Protein AF-A0A7S0BVD3-F1 (afdb_monomer)

Solvent-accessible surface area (backbone atoms only — not comparable to full-atom values): 6983 Å² total; per-residue (Å²): 113,95,84,64,54,60,48,72,42,80,93,72,45,30,34,39,32,55,41,84,50,94,48,93,83,44,67,35,53,70,51,78,43,53,58,87,46,53,66,63,50,45,63,71,63,68,40,70,71,63,45,54,48,51,53,52,52,49,54,50,45,65,75,73,47,80,80,91,50,69,69,39,37,77,68,70,77,42,80,92,84,87,74,70,37,78,86,45,50,33,45,52,65,64,48,51,55,54,47,59,73,71,53,77,75,92,72,84,79,83,129

Organism: NCBI:txid420281

Radius of gyration: 16.54 Å; Cα contacts (8 Å, |Δi|>4): 103; chains: 1; bounding box: 50×22×45 Å

Structure (mmCIF, N/CA/C/O backbone):
data_AF-A0A7S0BVD3-F1
#
_entry.id   AF-A0A7S0BVD3-F1
#
loop_
_atom_site.group_PDB
_atom_site.id
_atom_site.type_symbol
_atom_site.label_atom_id
_atom_site.label_alt_id
_atom_site.label_comp_id
_atom_site.label_asym_id
_atom_site.label_entity_id
_atom_site.label_seq_id
_atom_site.pdbx_PDB_ins_code
_atom_site.Cartn_x
_atom_site.Cartn_y
_atom_site.Cartn_z
_atom_site.occupancy
_atom_site.B_iso_or_equiv
_atom_site.auth_seq_id
_atom_site.auth_comp_id
_atom_site.auth_asym_id
_atom_site.auth_atom_id
_atom_site.pdbx_PDB_model_num
ATOM 1 N N . GLY A 1 1 ? 1.334 10.193 10.665 1.00 81.88 1 GLY A N 1
ATOM 2 C CA . GLY A 1 1 ? 0.630 11.146 11.546 1.00 81.88 1 GLY A CA 1
ATOM 3 C C . GLY A 1 1 ? -0.299 10.393 12.472 1.00 81.88 1 GLY A C 1
ATOM 4 O O . GLY A 1 1 ? -0.398 9.179 12.343 1.00 81.88 1 GLY A O 1
ATOM 5 N N . ASP A 1 2 ? -0.981 11.088 13.375 1.00 88.31 2 ASP A N 1
ATOM 6 C CA . ASP A 1 2 ? -1.760 10.447 14.450 1.00 88.31 2 ASP A CA 1
ATOM 7 C C . ASP A 1 2 ? -2.977 9.655 13.953 1.00 88.31 2 ASP A C 1
ATOM 9 O O . ASP A 1 2 ? -3.398 8.699 14.596 1.00 88.31 2 ASP A O 1
ATOM 13 N N . ARG A 1 3 ? -3.493 9.997 12.765 1.00 93.19 3 ARG A N 1
ATOM 14 C CA . ARG A 1 3 ? -4.583 9.282 12.080 1.00 93.19 3 ARG A CA 1
ATOM 15 C C . ARG A 1 3 ? -4.106 8.153 11.151 1.00 93.19 3 ARG A C 1
ATOM 17 O O . ARG A 1 3 ? -4.906 7.604 10.407 1.00 93.19 3 ARG A O 1
ATOM 24 N N . PHE A 1 4 ? -2.815 7.807 11.143 1.00 93.62 4 PHE A N 1
ATOM 25 C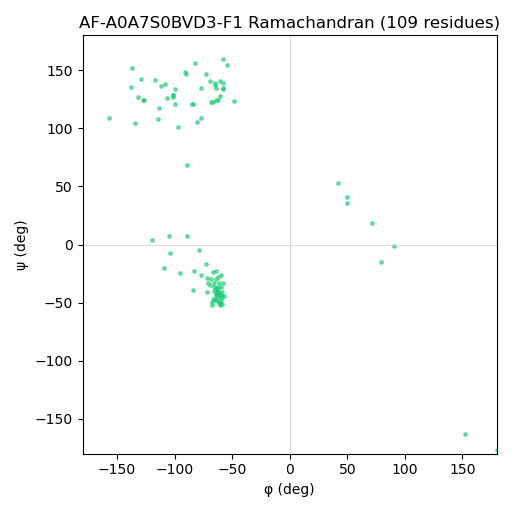 CA . PHE A 1 4 ? -2.303 6.738 10.277 1.00 93.62 4 PHE A CA 1
ATOM 26 C C . PHE A 1 4 ? -2.826 5.366 10.721 1.00 93.62 4 PHE A C 1
ATOM 28 O O . PHE A 1 4 ? -2.590 4.957 11.858 1.00 93.62 4 PHE A O 1
ATOM 35 N N . LYS A 1 5 ? -3.506 4.656 9.813 1.00 95.31 5 LYS A N 1
ATOM 36 C CA . LYS A 1 5 ? -4.103 3.337 10.081 1.00 95.31 5 LYS A CA 1
ATOM 37 C C . LYS A 1 5 ? -3.400 2.179 9.379 1.00 95.31 5 LYS A C 1
ATOM 39 O O . LYS A 1 5 ? -3.543 1.051 9.830 1.00 95.31 5 LYS A O 1
ATOM 44 N N . GLY A 1 6 ? -2.628 2.422 8.323 1.00 96.25 6 GLY A N 1
ATOM 45 C CA . GLY A 1 6 ? -2.010 1.355 7.540 1.00 96.25 6 GLY A CA 1
ATOM 46 C C . GLY A 1 6 ? -1.765 1.751 6.090 1.00 96.25 6 GLY A C 1
ATOM 47 O O . GLY A 1 6 ? -1.774 2.937 5.759 1.00 96.25 6 GLY A O 1
ATOM 48 N N . VAL A 1 7 ? -1.540 0.752 5.239 1.00 97.31 7 VAL A N 1
ATOM 49 C CA . VAL A 1 7 ? -1.355 0.906 3.786 1.00 97.31 7 VAL A CA 1
ATOM 50 C C . VAL A 1 7 ? -2.131 -0.170 3.033 1.00 97.31 7 VAL A C 1
ATOM 52 O O . VAL A 1 7 ? -2.320 -1.263 3.558 1.00 97.31 7 VAL A O 1
ATOM 55 N N . LEU A 1 8 ? -2.549 0.125 1.804 1.00 97.44 8 LEU A N 1
ATOM 56 C CA . LEU A 1 8 ? -3.142 -0.842 0.880 1.00 97.44 8 LEU A CA 1
ATOM 57 C C . LEU A 1 8 ? -2.079 -1.306 -0.127 1.00 97.44 8 LEU A C 1
ATOM 59 O O . LEU A 1 8 ? -1.525 -0.481 -0.855 1.00 97.44 8 LEU A O 1
ATOM 63 N N . ASP A 1 9 ? -1.798 -2.610 -0.174 1.00 96.50 9 ASP A N 1
ATOM 64 C CA . ASP A 1 9 ? -1.066 -3.228 -1.284 1.00 96.50 9 ASP A CA 1
ATOM 65 C C . ASP A 1 9 ? -2.040 -3.456 -2.445 1.00 96.50 9 ASP A C 1
ATOM 67 O O . ASP A 1 9 ? -2.861 -4.369 -2.407 1.00 96.50 9 ASP A O 1
ATOM 71 N N . ARG A 1 10 ? -1.937 -2.620 -3.482 1.00 94.75 10 ARG A N 1
ATOM 72 C CA . ARG A 1 10 ? -2.779 -2.686 -4.687 1.00 94.75 10 ARG A CA 1
ATOM 73 C C . ARG A 1 10 ? -2.452 -3.866 -5.603 1.00 94.75 10 ARG A C 1
ATOM 75 O O . ARG A 1 10 ? -3.252 -4.188 -6.467 1.00 94.75 10 ARG A O 1
ATOM 82 N N . LEU A 1 11 ? -1.284 -4.499 -5.460 1.00 92.81 11 LEU A N 1
ATOM 83 C CA . LEU A 1 11 ? -0.952 -5.676 -6.271 1.00 92.81 11 LEU A CA 1
ATOM 84 C C . LEU A 1 11 ? -1.668 -6.930 -5.764 1.00 92.81 11 LEU A C 1
ATOM 86 O O . LEU A 1 11 ? -1.866 -7.871 -6.525 1.00 92.81 11 LEU A O 1
ATOM 90 N N . THR A 1 12 ? -2.002 -6.961 -4.473 1.00 95.12 12 THR A N 1
ATOM 91 C CA . THR A 1 12 ? -2.630 -8.110 -3.806 1.00 95.12 12 THR A CA 1
ATOM 92 C C . THR A 1 12 ? -4.000 -7.781 -3.220 1.00 95.12 12 THR A C 1
ATOM 94 O O . THR A 1 12 ? -4.577 -8.627 -2.541 1.00 95.12 12 THR A O 1
ATOM 97 N N . ASP A 1 13 ? -4.496 -6.559 -3.439 1.00 96.56 13 ASP A N 1
ATOM 98 C CA . ASP A 1 13 ? -5.704 -6.010 -2.820 1.00 96.56 13 ASP A CA 1
ATOM 99 C C . ASP A 1 13 ? -5.795 -6.350 -1.324 1.00 96.56 13 ASP A C 1
ATOM 101 O O . ASP A 1 13 ? -6.769 -6.924 -0.840 1.00 96.56 13 ASP A O 1
ATOM 105 N N . THR A 1 14 ? -4.737 -6.030 -0.575 1.00 98.19 14 THR A N 1
ATOM 106 C CA . THR A 1 14 ? -4.637 -6.336 0.859 1.00 98.19 14 THR A CA 1
ATOM 107 C C . THR A 1 14 ? -4.317 -5.084 1.664 1.00 98.19 14 THR A C 1
ATOM 109 O O . THR A 1 14 ? -3.314 -4.405 1.437 1.00 98.19 14 THR A O 1
ATOM 112 N N . VAL A 1 15 ? -5.153 -4.780 2.656 1.00 98.12 15 VAL A N 1
ATOM 113 C CA . VAL A 1 15 ? -4.899 -3.713 3.624 1.00 98.12 15 VAL A CA 1
ATOM 114 C C . VAL A 1 15 ? -4.009 -4.251 4.738 1.00 98.12 15 VAL A C 1
ATOM 116 O O . VAL A 1 15 ? -4.363 -5.186 5.452 1.00 98.12 15 VAL A O 1
ATOM 119 N N . HIS A 1 16 ? -2.850 -3.626 4.910 1.00 97.62 16 HIS A N 1
ATOM 120 C CA . HIS A 1 16 ? -1.924 -3.861 6.008 1.00 97.62 16 HIS A CA 1
ATOM 121 C C . HIS A 1 16 ? -2.159 -2.805 7.088 1.00 97.62 16 HIS A C 1
ATOM 123 O O . HIS A 1 16 ? -1.688 -1.671 6.974 1.00 97.62 16 HIS A O 1
ATOM 129 N N . PHE A 1 17 ? -2.872 -3.165 8.150 1.00 96.88 17 PHE A N 1
ATOM 130 C CA . PHE A 1 17 ? -3.137 -2.265 9.266 1.00 96.88 17 PHE A CA 1
ATOM 131 C C . PHE A 1 17 ? -1.926 -2.121 10.178 1.00 96.88 17 PHE A C 1
ATOM 133 O O . PHE A 1 17 ? -1.298 -3.100 10.572 1.00 96.88 17 PHE A O 1
ATOM 140 N N . TYR A 1 18 ? -1.626 -0.882 10.543 1.00 94.62 18 TYR A N 1
ATOM 141 C CA . TYR A 1 18 ? -0.609 -0.534 11.520 1.00 94.62 18 TYR A CA 1
ATOM 142 C C . TYR A 1 18 ? -1.186 -0.610 12.932 1.00 94.62 18 TYR A C 1
ATOM 144 O O . TYR A 1 18 ? -2.102 0.137 13.277 1.00 94.62 18 TYR A O 1
ATOM 152 N N . GLN A 1 19 ? -0.591 -1.454 13.773 1.00 88.75 19 GLN A N 1
ATOM 153 C CA . GLN A 1 19 ? -0.838 -1.449 15.209 1.00 88.75 19 GLN A CA 1
ATOM 154 C C . GLN A 1 19 ? 0.305 -0.739 15.929 1.00 88.75 19 GLN A C 1
ATOM 156 O O . GLN A 1 19 ? 1.486 -1.059 15.747 1.00 88.75 19 GLN A O 1
ATOM 161 N N . LYS A 1 20 ? -0.043 0.249 16.761 1.00 83.25 20 LYS A N 1
ATOM 162 C CA . LYS A 1 20 ? 0.949 1.029 17.503 1.00 83.25 20 LYS A CA 1
ATOM 163 C C . LYS A 1 20 ? 1.715 0.097 18.453 1.00 83.25 20 LYS A C 1
ATOM 165 O O . LYS A 1 20 ? 1.086 -0.555 19.284 1.00 83.25 20 LYS A O 1
ATOM 170 N N . PRO A 1 21 ? 3.054 0.037 18.370 1.00 77.38 21 PRO A N 1
ATOM 171 C CA . PRO A 1 21 ? 3.826 -0.871 19.202 1.00 77.38 21 PRO A CA 1
ATOM 172 C C . PRO A 1 21 ? 3.708 -0.493 20.685 1.00 77.38 21 PRO A C 1
ATOM 174 O O . PRO A 1 21 ? 3.805 0.680 21.049 1.00 77.38 21 PRO A O 1
ATOM 177 N N . ILE A 1 22 ? 3.543 -1.506 21.542 1.00 76.31 22 ILE A N 1
ATOM 178 C CA . ILE A 1 22 ? 3.429 -1.349 23.005 1.00 76.31 22 ILE A CA 1
ATOM 179 C C . ILE A 1 22 ? 4.745 -0.826 23.605 1.00 76.31 22 ILE A C 1
ATOM 181 O O . ILE A 1 22 ? 4.738 -0.061 24.569 1.00 76.31 22 ILE A O 1
ATOM 185 N N . LYS A 1 23 ? 5.893 -1.211 23.028 1.00 76.38 23 LYS A N 1
ATOM 186 C CA . LYS A 1 23 ? 7.227 -0.758 23.445 1.00 76.38 23 LYS A CA 1
ATOM 187 C C . LYS A 1 23 ? 7.855 0.129 22.374 1.00 76.38 23 LYS A C 1
ATOM 189 O O . LYS A 1 23 ? 7.839 -0.180 21.186 1.00 76.38 23 LYS A O 1
ATOM 194 N N . ARG A 1 24 ? 8.471 1.233 22.796 1.00 70.31 24 ARG A N 1
ATOM 195 C CA . ARG A 1 24 ? 9.200 2.122 21.885 1.00 70.31 24 ARG A CA 1
ATOM 196 C C . ARG A 1 24 ? 10.390 1.367 21.276 1.00 70.31 24 ARG A C 1
ATOM 198 O O . ARG A 1 24 ? 11.213 0.839 22.014 1.00 70.31 24 ARG A O 1
ATOM 205 N N . GLY A 1 25 ? 10.464 1.322 19.945 1.00 67.81 25 GLY A N 1
ATOM 206 C CA . GLY A 1 25 ? 11.524 0.631 19.200 1.00 67.81 25 GLY A CA 1
ATOM 207 C C . GLY A 1 25 ? 11.239 -0.835 18.850 1.00 67.81 25 GLY A C 1
ATOM 208 O O . GLY A 1 25 ? 12.071 -1.455 18.194 1.00 67.81 25 GLY A O 1
ATOM 209 N N . SER A 1 26 ? 10.090 -1.403 19.240 1.00 73.88 26 SER A N 1
ATOM 210 C CA . SER A 1 26 ? 9.684 -2.730 18.758 1.00 73.88 26 SER A CA 1
ATOM 211 C C . SER A 1 26 ? 9.012 -2.655 17.383 1.00 73.88 26 SER A C 1
ATOM 213 O O . SER A 1 26 ? 8.453 -1.623 17.009 1.00 73.88 26 SER A O 1
ATOM 215 N N . LYS A 1 27 ? 9.043 -3.769 16.639 1.00 77.44 27 LYS A N 1
ATOM 216 C CA . LYS A 1 27 ? 8.325 -3.920 15.365 1.00 77.44 27 LYS A CA 1
ATOM 217 C C . LYS A 1 27 ? 6.824 -3.696 15.588 1.00 77.44 27 LYS A C 1
ATOM 219 O O . LYS A 1 27 ? 6.274 -4.205 16.564 1.00 77.44 27 LYS A O 1
ATOM 224 N N . ALA A 1 28 ? 6.190 -2.927 14.707 1.00 81.81 28 ALA A N 1
ATOM 225 C CA . ALA A 1 28 ? 4.739 -2.795 14.695 1.00 81.81 28 ALA A CA 1
ATOM 226 C C . ALA A 1 28 ? 4.086 -4.137 14.337 1.00 81.81 28 ALA A C 1
ATOM 228 O O . ALA A 1 28 ? 4.554 -4.837 13.434 1.00 81.81 28 ALA A O 1
ATOM 229 N N . GLU A 1 29 ? 3.002 -4.482 15.025 1.00 85.19 29 GLU A N 1
ATOM 230 C CA . GLU A 1 29 ? 2.149 -5.585 14.592 1.00 85.19 29 GLU A CA 1
ATOM 231 C C . GLU A 1 29 ? 1.349 -5.155 13.359 1.00 85.19 29 GLU A C 1
ATOM 233 O O . GLU A 1 29 ? 1.009 -3.978 13.192 1.00 85.19 29 GLU A O 1
ATOM 238 N N . VAL A 1 30 ? 1.098 -6.116 12.469 1.00 92.56 30 VAL A N 1
ATOM 239 C CA . VAL A 1 30 ? 0.390 -5.888 11.210 1.00 92.56 30 VAL A CA 1
ATOM 240 C C . VAL A 1 30 ? -0.752 -6.880 11.105 1.00 92.56 30 VAL A C 1
ATOM 242 O O . VAL A 1 30 ? -0.525 -8.085 11.174 1.00 92.56 30 VAL A O 1
ATOM 245 N N . ILE A 1 31 ? -1.963 -6.365 10.911 1.00 95.38 31 ILE A N 1
ATOM 246 C CA . ILE A 1 31 ? -3.140 -7.171 10.575 1.00 95.38 31 ILE A CA 1
ATOM 247 C C . ILE A 1 31 ? -3.363 -7.023 9.074 1.00 95.38 31 ILE A C 1
ATOM 249 O O . ILE A 1 31 ? -3.381 -5.902 8.569 1.00 95.38 31 ILE A O 1
ATOM 253 N N . GLN A 1 32 ? -3.487 -8.141 8.367 1.00 97.44 32 GLN A N 1
ATOM 254 C CA . GLN A 1 32 ? -3.767 -8.159 6.935 1.00 97.44 32 GLN A CA 1
ATOM 255 C C . GLN A 1 32 ? -5.240 -8.474 6.723 1.00 97.44 32 GLN A C 1
ATOM 257 O O . GLN A 1 32 ? -5.737 -9.455 7.274 1.00 97.44 32 GLN A O 1
ATOM 262 N N . VAL A 1 33 ? -5.920 -7.645 5.940 1.00 98.31 33 VAL A N 1
ATOM 263 C CA . VAL A 1 33 ? -7.329 -7.834 5.590 1.00 98.31 33 VAL A CA 1
ATOM 264 C C . VAL A 1 33 ? -7.483 -7.667 4.080 1.00 98.31 33 VAL A C 1
ATOM 266 O O . VAL A 1 33 ? -7.029 -6.648 3.552 1.00 98.31 33 VAL A O 1
ATOM 269 N N . PRO A 1 34 ? -8.091 -8.630 3.367 1.00 98.38 34 PRO A N 1
ATOM 270 C CA . PRO A 1 34 ? -8.404 -8.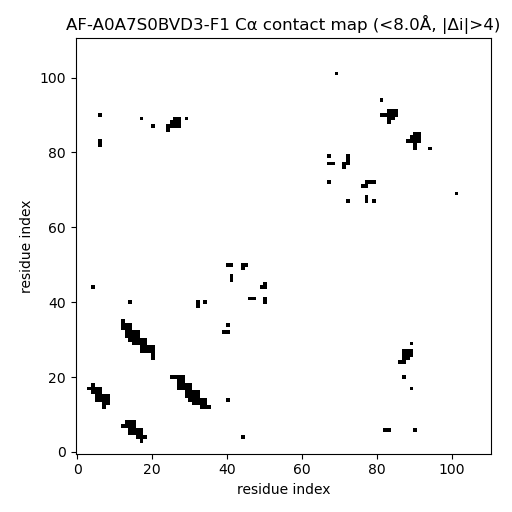465 1.952 1.00 98.38 34 PRO A CA 1
ATOM 271 C C . PRO A 1 34 ? -9.300 -7.244 1.730 1.00 98.38 34 PRO A C 1
ATOM 273 O O . PRO A 1 34 ? -10.254 -7.038 2.476 1.00 98.38 34 PRO A O 1
ATOM 276 N N . PHE A 1 35 ? -9.042 -6.464 0.682 1.00 97.88 35 PHE A N 1
ATOM 277 C CA . PHE A 1 35 ? -9.817 -5.261 0.361 1.00 97.88 35 PHE A CA 1
ATOM 278 C C . PHE A 1 35 ? -11.307 -5.562 0.124 1.00 97.88 35 PHE A C 1
ATOM 280 O O . PHE A 1 35 ? -12.167 -4.725 0.382 1.00 97.88 35 PHE A O 1
ATOM 287 N N . SER A 1 36 ? -11.618 -6.793 -0.294 1.00 97.81 36 SER A N 1
ATOM 288 C CA . SER A 1 36 ? -12.985 -7.296 -0.443 1.00 97.81 36 SER A CA 1
ATOM 289 C C . SER A 1 36 ? -13.774 -7.386 0.870 1.00 97.81 36 SER A C 1
ATOM 291 O O . SER A 1 36 ? -15.001 -7.390 0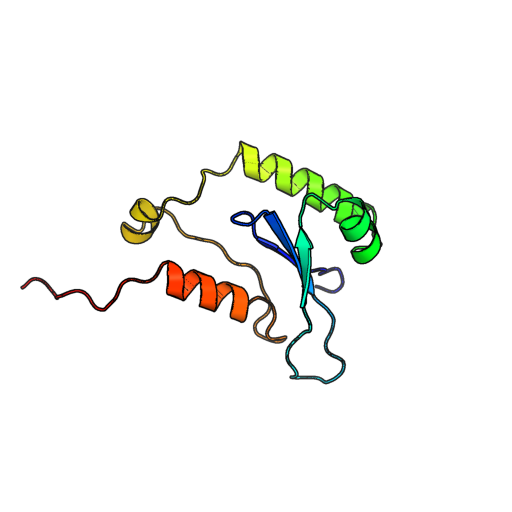.826 1.00 97.81 36 SER A O 1
ATOM 293 N N . ASP A 1 37 ? -13.113 -7.475 2.031 1.00 98.19 37 ASP A N 1
ATOM 294 C CA . ASP A 1 37 ? -13.777 -7.472 3.342 1.00 98.19 37 ASP A CA 1
ATOM 295 C C . ASP A 1 37 ? -13.937 -6.036 3.867 1.00 98.19 37 ASP A C 1
ATOM 297 O O . ASP A 1 37 ? -13.307 -5.585 4.831 1.00 98.19 37 ASP A O 1
ATOM 301 N N . THR A 1 38 ? -14.799 -5.278 3.188 1.00 97.31 38 THR A N 1
ATOM 302 C CA . THR A 1 38 ? -15.050 -3.867 3.507 1.00 97.31 38 THR A CA 1
ATOM 303 C C . THR A 1 38 ? -15.628 -3.679 4.908 1.00 97.31 38 THR A C 1
ATOM 305 O O . THR A 1 38 ? -15.418 -2.632 5.521 1.00 97.31 38 THR A O 1
ATOM 308 N N . GLN A 1 39 ? -16.353 -4.677 5.426 1.00 97.94 39 GLN A N 1
ATOM 309 C CA . GLN A 1 39 ? -16.922 -4.622 6.768 1.00 97.94 39 GLN A CA 1
ATOM 310 C C . GLN A 1 39 ? -15.811 -4.658 7.821 1.00 97.94 39 GLN A C 1
ATOM 312 O O . GLN A 1 39 ? -15.738 -3.749 8.651 1.00 97.94 39 GLN A O 1
ATOM 317 N N . GLN A 1 40 ? -14.902 -5.633 7.743 1.00 98.06 40 GLN A N 1
ATOM 318 C CA . GLN A 1 40 ? -13.783 -5.730 8.676 1.00 98.06 40 GLN A CA 1
ATOM 319 C C . GLN A 1 40 ? -12.847 -4.516 8.572 1.00 98.06 40 GLN A C 1
ATOM 321 O O . GLN A 1 40 ? -12.391 -3.990 9.589 1.00 98.06 40 GLN A O 1
ATOM 326 N N . ILE A 1 41 ? -12.591 -4.015 7.358 1.00 98.06 41 ILE A N 1
ATOM 327 C CA . ILE A 1 41 ? -11.786 -2.801 7.145 1.00 98.06 41 ILE A CA 1
ATOM 328 C C . ILE A 1 41 ? -12.419 -1.599 7.849 1.00 98.06 41 ILE A C 1
ATOM 330 O O . ILE A 1 41 ? -11.730 -0.878 8.576 1.00 98.06 41 ILE A O 1
ATOM 334 N N . LYS A 1 42 ? -13.728 -1.393 7.671 1.00 97.88 42 LYS A N 1
ATOM 335 C CA . LYS A 1 42 ? -14.466 -0.295 8.304 1.00 97.88 42 LYS A CA 1
ATOM 336 C C . LYS A 1 42 ? -14.413 -0.381 9.828 1.00 97.88 42 LYS A C 1
ATOM 338 O O . LYS A 1 42 ? -14.177 0.633 10.488 1.00 97.88 42 LYS A O 1
ATOM 343 N N . GLU A 1 43 ? -14.580 -1.582 10.376 1.00 97.56 43 GLU A N 1
ATOM 344 C CA . GLU A 1 43 ? -14.499 -1.846 11.816 1.00 97.56 43 GLU A CA 1
ATOM 345 C C . GLU A 1 43 ? -13.105 -1.539 12.385 1.00 97.56 43 GLU A C 1
ATOM 347 O O . GLU A 1 43 ? -13.000 -0.889 13.424 1.00 97.56 43 GLU A O 1
ATOM 352 N N . ILE A 1 44 ? -12.025 -1.939 11.701 1.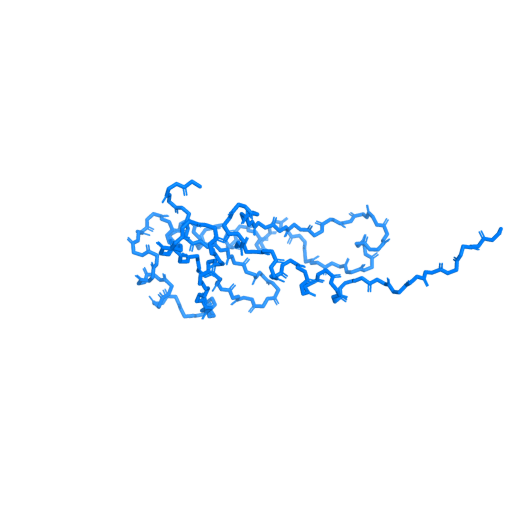00 96.44 44 ILE A N 1
ATOM 353 C CA . ILE A 1 44 ? -10.649 -1.697 12.170 1.00 96.44 44 ILE A CA 1
ATOM 354 C C . ILE A 1 44 ? -10.254 -0.219 12.047 1.00 96.44 44 ILE A C 1
ATOM 356 O O . ILE A 1 44 ? -9.603 0.327 12.946 1.00 96.44 44 ILE A O 1
ATOM 360 N N . ILE A 1 45 ? -10.626 0.448 10.948 1.00 96.56 45 ILE A N 1
ATOM 361 C CA . ILE A 1 45 ? -10.355 1.881 10.772 1.00 96.56 45 ILE A CA 1
ATOM 362 C C . ILE A 1 45 ? -11.062 2.675 11.877 1.00 96.56 45 ILE A C 1
ATOM 364 O O . ILE A 1 45 ? -10.418 3.527 12.507 1.00 96.56 45 ILE A O 1
ATOM 368 N N . ASN A 1 46 ? -12.331 2.339 12.150 1.00 96.06 46 ASN A N 1
ATOM 369 C CA . ASN A 1 46 ? -13.192 2.971 13.154 1.00 96.06 46 ASN A CA 1
ATOM 370 C C . ASN A 1 46 ? -13.205 4.510 13.047 1.00 96.06 46 ASN A C 1
ATOM 372 O O . ASN A 1 46 ? -13.102 5.234 14.036 1.00 96.06 46 ASN A O 1
ATOM 376 N N . ASP A 1 47 ? -13.242 5.000 11.812 1.00 97.12 47 ASP A N 1
ATOM 377 C CA . ASP A 1 47 ? -13.252 6.412 11.437 1.00 97.12 47 ASP A CA 1
ATOM 378 C C . ASP A 1 47 ? -13.874 6.493 10.035 1.00 97.12 47 ASP A C 1
ATOM 380 O O . ASP A 1 47 ? -13.287 6.006 9.067 1.00 97.12 47 ASP A O 1
ATOM 384 N N . ALA A 1 48 ? -15.096 7.026 9.942 1.00 96.69 48 ALA A N 1
ATOM 385 C CA . ALA A 1 48 ? -15.858 7.029 8.693 1.00 96.69 48 ALA A CA 1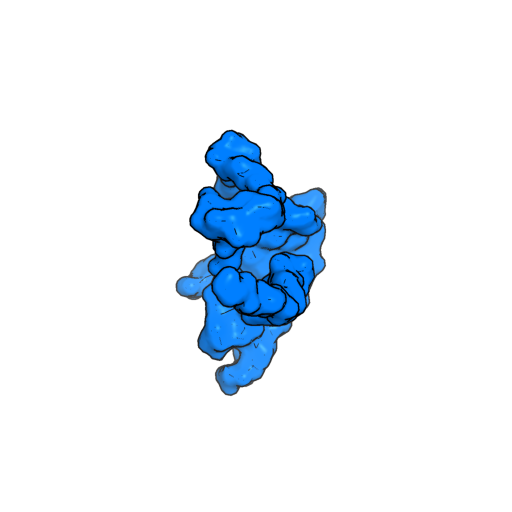
ATOM 386 C C . ALA A 1 48 ? -15.158 7.843 7.596 1.00 96.69 48 ALA A C 1
ATOM 388 O O . ALA A 1 48 ? -15.066 7.378 6.469 1.00 96.69 48 ALA A O 1
ATOM 389 N N . GLU A 1 49 ? -14.571 8.990 7.946 1.00 97.94 49 GLU A N 1
ATOM 390 C CA . GLU A 1 49 ? -13.875 9.857 6.990 1.00 97.94 49 GLU A CA 1
ATOM 391 C C . GLU A 1 49 ? -12.649 9.155 6.391 1.00 97.94 49 GLU A C 1
ATOM 393 O O . GLU A 1 49 ? -12.408 9.231 5.190 1.00 97.94 49 GLU A O 1
ATOM 398 N N . LEU A 1 50 ? -11.869 8.442 7.213 1.00 97.62 50 LEU A N 1
ATOM 399 C CA . LEU A 1 50 ? -10.710 7.692 6.714 1.00 97.62 50 LEU A CA 1
ATOM 400 C C . LEU A 1 50 ? -11.113 6.487 5.863 1.00 97.62 50 LEU A C 1
ATOM 402 O O . LEU A 1 50 ? -10.389 6.144 4.930 1.00 97.62 50 LEU A O 1
ATOM 406 N N . PHE A 1 51 ? -12.223 5.828 6.202 1.00 98.19 51 PHE A N 1
ATOM 407 C CA . PHE A 1 51 ? -12.743 4.717 5.413 1.00 98.19 51 PHE A CA 1
ATOM 408 C C . PHE A 1 51 ? -13.242 5.200 4.049 1.00 98.19 51 PHE A C 1
ATOM 410 O O . PHE A 1 51 ? -12.822 4.654 3.033 1.00 98.19 51 PHE A O 1
ATOM 417 N N . ASP A 1 52 ? -14.069 6.246 4.026 1.00 98.19 52 ASP A N 1
ATOM 418 C CA . ASP A 1 52 ? -14.609 6.820 2.791 1.00 98.19 52 ASP A CA 1
ATOM 419 C C . ASP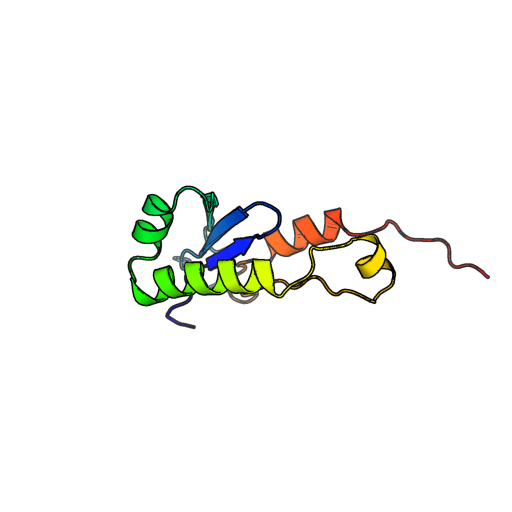 A 1 52 ? -13.467 7.308 1.892 1.00 98.19 52 ASP A C 1
ATOM 421 O O . ASP A 1 52 ? -13.402 6.950 0.718 1.00 98.19 52 ASP A O 1
ATOM 425 N N . ARG A 1 53 ? -12.469 7.983 2.477 1.00 97.88 53 ARG A N 1
ATOM 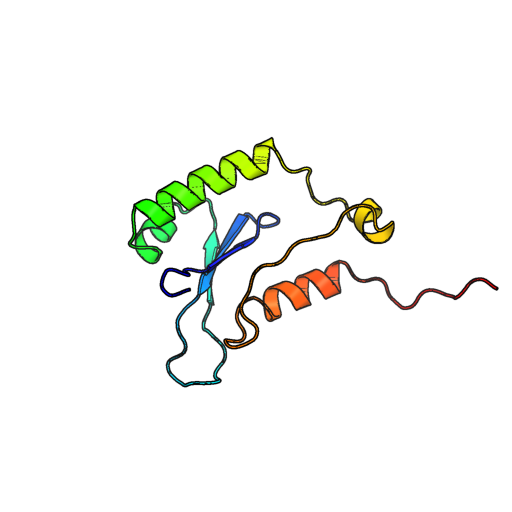426 C CA . ARG A 1 53 ? -11.258 8.386 1.757 1.00 97.88 53 ARG A CA 1
ATOM 427 C C . ARG A 1 53 ? -10.487 7.208 1.160 1.00 97.88 53 ARG A C 1
ATOM 429 O O . ARG A 1 53 ? -9.989 7.323 0.049 1.00 97.88 53 ARG A O 1
ATOM 436 N N . LEU A 1 54 ? -10.353 6.089 1.877 1.00 97.81 54 LEU A N 1
ATOM 437 C CA . LEU A 1 54 ? -9.684 4.898 1.340 1.00 97.81 54 LEU A CA 1
ATOM 438 C C . LEU A 1 54 ? -10.425 4.350 0.112 1.00 97.81 54 LEU A C 1
ATOM 440 O O . LEU A 1 54 ? -9.770 3.921 -0.835 1.00 97.81 54 LEU A O 1
ATOM 444 N N . MET A 1 55 ? -11.761 4.353 0.132 1.00 97.81 55 MET A N 1
ATOM 445 C CA . MET A 1 55 ? -12.572 3.898 -1.001 1.00 97.81 55 MET A CA 1
ATOM 446 C C . MET A 1 55 ? -12.415 4.838 -2.203 1.00 97.81 55 MET A C 1
ATOM 448 O O . MET A 1 55 ? -12.141 4.367 -3.305 1.00 97.81 55 MET A O 1
ATOM 452 N N . GLU A 1 56 ? -12.509 6.151 -1.975 1.00 97.81 56 GLU A N 1
ATOM 453 C CA . GLU A 1 56 ? -12.327 7.178 -3.010 1.00 97.81 56 GLU A CA 1
ATOM 454 C C . GLU A 1 56 ? -10.919 7.131 -3.623 1.00 97.81 56 GLU A C 1
ATOM 456 O O . GLU A 1 56 ? -10.769 7.082 -4.844 1.00 97.81 56 GLU A O 1
ATOM 461 N N . ASP A 1 57 ? -9.873 7.093 -2.787 1.00 96.62 57 ASP A N 1
ATOM 462 C CA . ASP A 1 57 ? -8.483 7.024 -3.246 1.00 96.62 57 ASP A CA 1
ATOM 463 C C . ASP A 1 57 ? -8.236 5.722 -4.037 1.00 96.62 57 ASP A C 1
ATOM 465 O O . ASP A 1 57 ? -7.503 5.734 -5.026 1.00 96.62 57 ASP A O 1
ATOM 469 N N . TYR A 1 58 ? -8.846 4.595 -3.647 1.00 96.19 58 TYR A N 1
ATOM 470 C CA . TYR A 1 58 ? -8.715 3.328 -4.375 1.00 96.19 58 TYR A CA 1
ATOM 471 C C . TYR A 1 58 ? -9.326 3.394 -5.778 1.00 96.19 58 TYR A C 1
ATOM 473 O O . TYR A 1 58 ? -8.668 3.006 -6.747 1.00 96.19 58 TYR A O 1
ATOM 481 N N . GLU A 1 59 ? -10.551 3.911 -5.894 1.00 95.75 59 GLU A N 1
ATOM 482 C CA . GLU A 1 59 ? -11.233 4.097 -7.178 1.00 95.75 59 GLU A CA 1
ATOM 483 C C . GLU A 1 59 ? -10.431 5.038 -8.084 1.00 95.75 59 GLU A C 1
ATOM 485 O O . GLU A 1 59 ? -10.052 4.664 -9.196 1.00 95.75 59 GLU A O 1
ATOM 490 N N . LEU A 1 60 ? -10.045 6.203 -7.559 1.00 96.56 60 LEU A N 1
ATOM 491 C CA . LEU A 1 60 ? -9.281 7.204 -8.296 1.00 96.56 60 LEU A CA 1
ATOM 492 C C . LEU A 1 60 ? -7.946 6.651 -8.809 1.00 96.56 60 LEU A C 1
ATOM 494 O O . LEU A 1 60 ? -7.562 6.871 -9.959 1.00 96.56 60 LEU A O 1
ATOM 498 N N . LEU A 1 61 ? -7.213 5.923 -7.966 1.00 94.44 61 LEU A N 1
ATOM 499 C CA . LEU A 1 61 ? -5.930 5.345 -8.353 1.00 94.44 61 LEU A CA 1
ATOM 500 C C . LEU A 1 61 ? -6.087 4.226 -9.389 1.00 94.44 61 LEU A C 1
ATOM 502 O O . LEU A 1 61 ? -5.166 4.017 -10.180 1.00 94.44 61 LEU A O 1
ATOM 506 N N . ASN A 1 62 ? -7.201 3.493 -9.389 1.00 92.19 62 ASN A N 1
ATOM 507 C CA . ASN A 1 62 ? -7.473 2.468 -10.398 1.00 92.19 62 ASN A CA 1
ATOM 508 C C . ASN A 1 62 ? -7.803 3.066 -11.767 1.00 92.19 62 ASN A C 1
ATOM 510 O O . ASN A 1 62 ? -7.474 2.453 -12.779 1.00 92.19 62 ASN A O 1
ATOM 514 N N . GLU A 1 63 ? -8.378 4.266 -11.808 1.00 94.44 63 GLU A N 1
ATOM 515 C CA . GLU A 1 63 ? -8.646 4.970 -13.063 1.00 94.44 63 GLU A CA 1
ATOM 516 C C . GLU A 1 63 ? -7.436 5.754 -13.587 1.00 94.44 63 GLU A C 1
ATOM 518 O O . GLU A 1 63 ? -7.193 5.788 -14.793 1.00 94.44 63 GLU A O 1
ATOM 523 N N . LEU A 1 64 ? -6.670 6.398 -12.699 1.00 94.94 64 LEU A N 1
ATOM 524 C CA . LEU A 1 64 ? -5.630 7.352 -13.100 1.00 94.94 64 LEU A CA 1
ATOM 525 C C . LEU A 1 64 ? -4.222 6.764 -13.210 1.00 94.94 64 LEU A C 1
ATOM 527 O O . LEU A 1 64 ? -3.375 7.348 -13.888 1.00 94.94 64 LEU A O 1
ATOM 531 N N . ILE A 1 65 ? -3.928 5.667 -12.510 1.00 91.75 65 ILE A N 1
ATOM 532 C CA . ILE A 1 65 ? -2.570 5.119 -12.436 1.00 91.75 65 ILE A CA 1
ATOM 533 C C . ILE A 1 65 ? -2.461 3.857 -13.277 1.00 91.75 65 ILE A C 1
ATOM 535 O O . ILE A 1 65 ? -3.181 2.884 -13.067 1.00 91.75 65 ILE A O 1
ATOM 539 N N . GLU A 1 66 ? -1.483 3.853 -14.180 1.00 92.06 66 GLU A N 1
ATOM 540 C CA . GLU A 1 66 ? -1.136 2.669 -14.958 1.00 92.06 66 GLU A CA 1
ATOM 541 C C . GLU A 1 66 ? -0.696 1.510 -14.042 1.00 92.06 66 GLU A C 1
ATOM 543 O O . GLU A 1 66 ? 0.047 1.736 -13.077 1.00 92.06 66 GLU A O 1
ATOM 548 N N . PRO A 1 67 ? -1.087 0.259 -14.354 1.00 92.31 67 PRO A N 1
ATOM 549 C CA . PRO A 1 67 ? -0.588 -0.914 -13.650 1.00 92.31 67 PRO A CA 1
ATOM 550 C C . PRO A 1 67 ? 0.944 -0.986 -13.639 1.00 92.31 67 PRO A C 1
ATOM 552 O O . PRO A 1 67 ? 1.632 -0.463 -14.521 1.00 92.31 67 PRO A O 1
ATOM 555 N N . LEU A 1 68 ? 1.491 -1.665 -12.633 1.00 93.31 68 LEU A N 1
ATOM 556 C CA . LEU A 1 68 ? 2.930 -1.876 -12.520 1.00 93.31 68 LEU A CA 1
ATOM 557 C C . LEU A 1 68 ? 3.435 -2.780 -13.658 1.00 93.31 68 LEU A C 1
ATOM 559 O O . LEU A 1 68 ? 3.004 -3.925 -13.777 1.00 93.31 68 LEU A O 1
ATOM 563 N N . ASP A 1 69 ? 4.395 -2.294 -14.443 1.00 94.06 69 ASP A N 1
ATOM 564 C CA . ASP A 1 69 ? 5.100 -3.043 -15.482 1.00 94.06 69 ASP A CA 1
ATOM 565 C C . ASP A 1 69 ? 6.578 -3.187 -15.102 1.00 94.06 69 ASP A C 1
ATOM 567 O O . ASP A 1 69 ? 7.374 -2.246 -15.174 1.00 94.06 69 ASP A O 1
ATOM 571 N N . ILE A 1 70 ? 6.967 -4.407 -14.733 1.00 91.94 70 ILE A N 1
ATOM 572 C CA . ILE A 1 70 ? 8.335 -4.727 -14.315 1.00 91.94 70 ILE A CA 1
ATOM 573 C C . ILE A 1 70 ? 9.364 -4.394 -15.404 1.00 91.94 70 ILE A C 1
ATOM 575 O O . ILE A 1 70 ? 10.462 -3.945 -15.082 1.00 91.94 70 ILE A O 1
ATOM 579 N N . SER A 1 71 ? 9.027 -4.523 -16.690 1.00 92.88 71 SER A N 1
ATOM 580 C CA . SER A 1 71 ? 9.954 -4.170 -17.773 1.00 92.88 71 SER A CA 1
ATOM 581 C C . SER A 1 71 ? 10.243 -2.668 -17.782 1.00 92.88 71 SER A C 1
ATOM 583 O O . SER A 1 71 ? 11.394 -2.255 -17.939 1.00 92.88 71 SER A O 1
ATOM 585 N N . ARG A 1 72 ? 9.221 -1.837 -17.545 1.00 95.00 72 ARG A N 1
ATOM 586 C CA . ARG A 1 72 ? 9.370 -0.375 -17.454 1.00 95.00 72 ARG A CA 1
ATOM 587 C C . ARG A 1 72 ? 10.094 0.060 -16.187 1.00 95.00 72 ARG A C 1
ATOM 589 O O . ARG A 1 72 ? 10.858 1.027 -16.249 1.00 95.00 72 ARG A O 1
ATOM 596 N N . VAL A 1 73 ? 9.906 -0.670 -15.086 1.00 93.38 73 VAL A N 1
ATOM 597 C CA . VAL A 1 73 ? 10.675 -0.492 -13.844 1.00 93.38 73 VAL A CA 1
ATOM 598 C C . VAL A 1 73 ? 12.156 -0.751 -14.089 1.00 93.38 73 VAL A C 1
ATOM 600 O O . VAL A 1 73 ? 12.986 0.105 -13.789 1.00 93.38 73 VAL A O 1
ATOM 603 N N . MET A 1 74 ? 12.494 -1.879 -14.716 1.00 90.06 74 MET A N 1
ATOM 604 C CA . MET A 1 74 ? 13.881 -2.221 -15.045 1.00 90.06 74 MET A CA 1
ATOM 605 C C . MET A 1 74 ? 14.511 -1.244 -16.047 1.00 90.06 74 MET A C 1
ATOM 607 O O . MET A 1 74 ? 15.713 -0.994 -15.987 1.00 90.06 74 MET A O 1
ATOM 611 N N . ALA A 1 75 ? 13.706 -0.650 -16.932 1.00 93.25 75 ALA A N 1
ATOM 612 C CA . ALA A 1 75 ? 14.135 0.410 -17.843 1.00 93.25 75 ALA A CA 1
ATOM 613 C C . ALA A 1 75 ? 14.240 1.802 -17.182 1.00 93.25 75 ALA A C 1
ATOM 615 O O . ALA A 1 75 ? 14.653 2.754 -17.842 1.00 93.25 75 ALA A O 1
ATOM 616 N N . GLY A 1 76 ? 13.852 1.953 -15.909 1.00 93.38 76 GLY A N 1
ATOM 617 C CA . GLY A 1 76 ? 13.875 3.231 -15.189 1.00 93.38 76 GLY A CA 1
ATOM 618 C C . GLY A 1 76 ? 12.808 4.238 -15.637 1.00 93.38 76 GLY A C 1
ATOM 619 O O 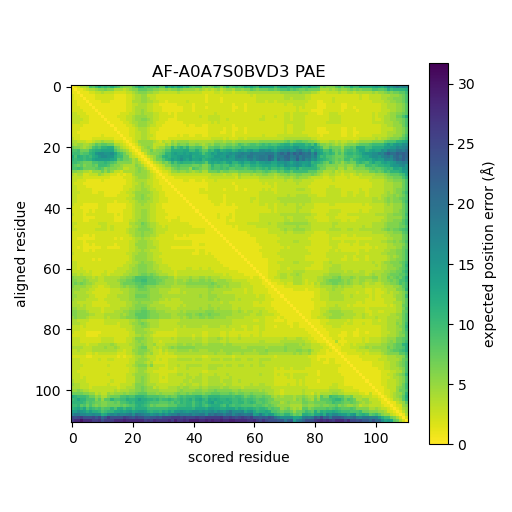. GLY A 1 76 ? 12.944 5.430 -15.378 1.00 93.38 76 GLY A O 1
ATOM 620 N N . THR A 1 77 ? 11.755 3.778 -16.319 1.00 96.56 77 THR A N 1
ATOM 621 C CA . THR A 1 77 ? 10.669 4.627 -16.859 1.00 96.56 77 THR A CA 1
ATOM 622 C C . THR A 1 77 ? 9.376 4.558 -16.047 1.00 96.56 77 THR A C 1
ATOM 624 O O . THR A 1 77 ? 8.441 5.315 -16.302 1.00 96.56 77 THR A O 1
ATOM 627 N N . GLN A 1 78 ? 9.320 3.662 -15.061 1.00 95.12 78 GLN A N 1
ATOM 628 C CA . GLN A 1 78 ? 8.255 3.571 -14.069 1.00 95.12 78 GLN A CA 1
ATOM 629 C C . GLN A 1 78 ? 8.889 3.305 -12.699 1.00 95.12 78 GLN A C 1
ATOM 631 O O . GLN A 1 78 ? 9.778 2.467 -12.583 1.00 95.12 78 GLN A O 1
ATOM 636 N N . SER A 1 79 ? 8.436 4.004 -11.659 1.00 93.62 79 SER A N 1
ATOM 637 C CA . SER A 1 79 ? 8.967 3.850 -10.298 1.00 93.62 79 SER A CA 1
ATOM 638 C C . SER A 1 79 ? 7.898 3.254 -9.381 1.00 93.62 79 SER A C 1
ATOM 640 O O . SER A 1 79 ? 6.871 3.904 -9.173 1.00 93.62 79 SER A O 1
ATOM 642 N N . PRO A 1 80 ? 8.110 2.056 -8.803 1.00 93.75 80 PRO A N 1
ATOM 643 C CA . PRO A 1 80 ? 7.211 1.513 -7.791 1.00 93.75 80 PRO A CA 1
ATOM 644 C C . PRO A 1 80 ? 7.231 2.402 -6.539 1.00 93.75 80 PRO A C 1
ATOM 646 O O . PRO A 1 80 ? 8.302 2.795 -6.070 1.00 93.75 80 PRO A O 1
ATOM 649 N N . MET A 1 81 ? 6.059 2.711 -5.981 1.00 93.94 81 MET A N 1
ATOM 650 C CA . MET A 1 81 ? 5.936 3.537 -4.776 1.00 93.94 81 MET A CA 1
ATOM 651 C C . MET A 1 81 ? 5.525 2.701 -3.568 1.00 93.94 81 MET A C 1
ATOM 653 O O . MET A 1 81 ? 4.623 1.872 -3.651 1.00 93.94 81 MET A O 1
ATOM 657 N N . PHE A 1 82 ? 6.157 2.974 -2.428 1.00 95.38 82 PHE A N 1
ATOM 658 C CA . PHE A 1 82 ? 5.876 2.322 -1.154 1.00 95.38 82 PHE A CA 1
ATOM 659 C C . PHE A 1 82 ? 5.659 3.369 -0.068 1.00 95.38 82 PHE A C 1
ATOM 661 O O . PHE A 1 82 ? 6.360 4.380 -0.016 1.00 95.38 82 PHE A O 1
ATOM 668 N N . PHE A 1 83 ? 4.725 3.091 0.837 1.00 95.31 83 PHE A N 1
ATOM 669 C CA . PHE A 1 83 ? 4.459 3.915 2.010 1.00 95.31 83 PHE A CA 1
ATOM 670 C C . PHE A 1 83 ? 4.741 3.113 3.278 1.00 95.31 83 PHE A C 1
ATOM 672 O O . PHE A 1 83 ? 4.457 1.920 3.366 1.00 95.31 83 PHE A O 1
ATOM 679 N N . GLY A 1 84 ? 5.311 3.773 4.280 1.00 93.12 84 GLY A N 1
ATOM 680 C CA . GLY A 1 84 ? 5.671 3.129 5.532 1.00 93.12 84 GLY A CA 1
ATOM 681 C C . GLY A 1 84 ? 6.312 4.095 6.515 1.00 93.12 84 GLY A C 1
ATOM 682 O O . GLY A 1 84 ? 6.434 5.292 6.266 1.00 93.12 84 GLY A O 1
ATOM 683 N N . SER A 1 85 ? 6.732 3.556 7.653 1.00 90.81 85 SER A N 1
ATOM 684 C CA . SER A 1 85 ? 7.423 4.297 8.702 1.00 90.81 85 SER A CA 1
ATOM 685 C C . SER A 1 85 ? 8.617 3.479 9.174 1.00 90.81 85 SER A C 1
ATOM 687 O O . SER A 1 85 ? 8.471 2.511 9.926 1.00 90.81 85 SER A O 1
ATOM 689 N N . ALA A 1 86 ? 9.813 3.896 8.749 1.00 87.50 86 ALA A N 1
ATOM 690 C CA . ALA A 1 86 ? 11.069 3.279 9.171 1.00 87.50 86 ALA A CA 1
ATOM 691 C C . ALA A 1 86 ? 11.256 3.359 10.697 1.00 87.50 86 ALA A C 1
ATOM 693 O O . ALA A 1 86 ? 11.703 2.401 11.318 1.00 87.50 86 ALA A O 1
ATOM 694 N N . MET A 1 87 ? 10.819 4.460 11.323 1.00 86.00 87 MET A N 1
ATOM 695 C CA . MET A 1 87 ? 10.914 4.664 12.774 1.00 86.00 87 MET A CA 1
ATOM 696 C C . MET A 1 87 ? 10.125 3.622 13.583 1.00 86.00 87 MET A C 1
ATOM 698 O O . MET A 1 87 ? 10.526 3.266 14.687 1.00 86.00 87 MET A O 1
ATOM 702 N N . THR A 1 88 ? 9.002 3.137 13.049 1.00 85.31 88 THR A N 1
ATOM 703 C CA . THR A 1 88 ? 8.150 2.125 13.702 1.00 85.31 88 THR A CA 1
ATOM 704 C C . THR A 1 88 ? 8.298 0.742 13.069 1.00 85.31 88 THR A C 1
ATOM 706 O O . THR A 1 88 ? 7.533 -0.165 13.390 1.00 85.31 88 THR A O 1
ATOM 709 N N . ASN A 1 89 ? 9.256 0.586 12.148 1.00 87.69 89 ASN A N 1
ATOM 710 C CA . ASN A 1 89 ? 9.470 -0.619 11.352 1.00 87.69 89 ASN A CA 1
ATOM 711 C C . ASN A 1 89 ? 8.183 -1.145 10.675 1.00 87.69 89 ASN A C 1
ATOM 713 O O . ASN A 1 89 ? 7.964 -2.352 10.574 1.00 87.69 89 ASN A O 1
ATOM 717 N N . PHE A 1 90 ? 7.305 -0.231 10.248 1.00 93.00 90 PHE A N 1
ATOM 718 C CA . PHE A 1 90 ? 6.067 -0.550 9.536 1.00 93.00 90 PHE A CA 1
ATOM 719 C C . PHE A 1 90 ? 6.269 -0.339 8.032 1.00 93.00 90 PHE A C 1
ATOM 721 O O . PHE A 1 90 ? 6.824 0.679 7.621 1.00 93.00 90 PHE A O 1
ATOM 728 N N . GLY A 1 91 ? 5.827 -1.293 7.212 1.00 92.62 91 GLY A N 1
ATOM 729 C CA . GLY A 1 91 ? 5.984 -1.260 5.752 1.00 92.62 91 GLY A CA 1
ATOM 730 C C . GLY A 1 91 ? 7.373 -1.665 5.243 1.00 92.62 91 GLY A C 1
ATOM 731 O O . GLY A 1 91 ? 7.504 -2.004 4.075 1.00 92.62 91 GLY A O 1
ATOM 732 N N . VAL A 1 92 ? 8.396 -1.721 6.107 1.00 92.75 92 VAL A N 1
ATOM 733 C CA . VAL A 1 92 ? 9.770 -2.101 5.718 1.00 92.75 92 VAL A CA 1
ATOM 734 C C . VAL A 1 92 ? 9.842 -3.544 5.215 1.00 92.75 92 VAL A C 1
ATOM 736 O O . VAL A 1 92 ? 10.458 -3.791 4.186 1.00 92.75 92 VAL A O 1
ATOM 739 N N . GLN A 1 93 ? 9.193 -4.488 5.907 1.00 91.62 93 GLN A N 1
ATOM 740 C CA . GLN A 1 93 ? 9.158 -5.887 5.465 1.00 91.62 93 GLN A CA 1
ATOM 741 C C . GLN A 1 93 ? 8.423 -6.027 4.128 1.00 91.62 93 GLN A C 1
ATOM 743 O O . GLN A 1 93 ? 8.960 -6.625 3.209 1.00 91.62 93 GLN A O 1
ATOM 748 N N . LEU A 1 94 ? 7.239 -5.411 4.009 1.00 93.56 94 LEU A N 1
ATOM 749 C CA . LEU A 1 94 ? 6.447 -5.429 2.777 1.00 93.56 94 LEU A CA 1
ATOM 750 C C . LEU A 1 94 ? 7.251 -4.874 1.595 1.00 93.56 94 LEU A C 1
ATOM 752 O O . LEU A 1 94 ? 7.272 -5.473 0.527 1.00 93.56 94 LEU A O 1
ATOM 756 N N . PHE A 1 95 ? 7.951 -3.757 1.804 1.00 94.81 95 PHE A N 1
ATOM 757 C CA . PHE A 1 95 ? 8.874 -3.210 0.818 1.00 94.81 95 PHE A CA 1
ATOM 758 C C . PHE A 1 95 ? 9.977 -4.208 0.461 1.00 94.81 95 PHE A C 1
ATOM 760 O O . PHE A 1 95 ? 10.199 -4.450 -0.719 1.00 94.81 95 PHE A O 1
ATOM 767 N N . LEU A 1 96 ? 10.664 -4.778 1.455 1.00 94.00 96 LEU A N 1
ATOM 768 C CA . LEU A 1 96 ? 11.809 -5.656 1.225 1.00 94.00 96 LEU A CA 1
ATOM 769 C C . LEU A 1 96 ? 11.417 -6.921 0.457 1.00 94.00 96 LEU A C 1
ATOM 771 O O . LEU A 1 96 ? 12.135 -7.303 -0.461 1.00 94.00 96 LEU A O 1
ATOM 775 N N . ASP A 1 97 ? 10.280 -7.528 0.795 1.00 93.31 97 ASP A N 1
ATOM 776 C CA . ASP A 1 97 ? 9.773 -8.721 0.114 1.00 93.31 97 ASP A CA 1
ATOM 777 C C . ASP A 1 97 ? 9.514 -8.414 -1.368 1.00 93.31 97 ASP A C 1
ATOM 779 O O . ASP A 1 97 ? 10.095 -9.046 -2.249 1.00 93.31 97 ASP A O 1
ATOM 783 N N . LYS A 1 98 ? 8.758 -7.345 -1.658 1.00 92.75 98 LYS A N 1
ATOM 784 C CA . LYS A 1 98 ? 8.476 -6.920 -3.040 1.00 92.75 98 LYS A CA 1
ATOM 785 C C . LYS A 1 98 ? 9.739 -6.477 -3.779 1.00 92.75 98 LYS A C 1
ATOM 787 O O . LYS A 1 98 ? 9.880 -6.725 -4.971 1.00 92.75 98 LYS A O 1
ATOM 792 N N . PHE A 1 99 ? 10.661 -5.805 -3.095 1.00 91.31 99 PHE A N 1
ATOM 793 C CA . PHE A 1 99 ? 11.933 -5.378 -3.670 1.00 91.31 99 PHE A CA 1
ATOM 794 C C . PHE A 1 99 ? 12.781 -6.581 -4.090 1.00 91.31 99 PHE A C 1
ATOM 796 O O . PHE A 1 99 ? 13.347 -6.573 -5.181 1.00 91.31 99 PHE A O 1
ATOM 803 N N . CYS A 1 100 ? 12.840 -7.624 -3.260 1.00 90.81 100 CYS A N 1
ATOM 804 C CA . CYS A 1 100 ? 13.508 -8.875 -3.600 1.00 90.81 100 CYS A CA 1
ATOM 805 C C . CYS A 1 100 ? 12.840 -9.579 -4.787 1.00 90.81 100 CYS A C 1
ATOM 807 O O . CYS A 1 100 ? 13.556 -10.078 -5.652 1.00 90.81 100 CYS A O 1
ATOM 809 N N . ASP A 1 101 ? 11.506 -9.571 -4.863 1.00 89.44 101 ASP A N 1
ATOM 810 C CA . ASP A 1 101 ? 10.763 -10.168 -5.982 1.00 89.44 101 ASP A CA 1
ATOM 811 C C . ASP A 1 101 ? 11.005 -9.433 -7.312 1.00 89.44 101 ASP A C 1
ATOM 813 O O . ASP A 1 101 ? 11.074 -10.059 -8.370 1.00 89.44 101 ASP A O 1
ATOM 817 N N . MET A 1 102 ? 11.149 -8.104 -7.272 1.00 86.62 102 MET A N 1
ATOM 818 C CA . MET A 1 102 ? 11.412 -7.276 -8.458 1.00 86.62 102 MET A CA 1
ATOM 819 C C . MET A 1 102 ? 12.897 -7.220 -8.844 1.00 86.62 102 MET A C 1
ATOM 821 O O . MET A 1 102 ? 13.233 -6.888 -9.981 1.00 86.62 102 MET A O 1
ATOM 825 N N . GLY A 1 103 ? 13.798 -7.480 -7.897 1.00 85.00 103 GLY A N 1
ATOM 826 C CA . GLY A 1 103 ? 15.233 -7.316 -8.079 1.00 85.00 103 GLY A CA 1
ATOM 827 C C . GLY A 1 103 ? 15.836 -8.339 -9.041 1.00 85.00 103 GLY A C 1
ATOM 828 O O . GLY A 1 103 ? 15.530 -9.529 -9.009 1.00 85.00 103 GLY A O 1
ATOM 829 N N . THR A 1 104 ? 16.784 -7.898 -9.867 1.00 81.69 104 THR A N 1
ATOM 830 C CA . THR A 1 104 ? 17.615 -8.813 -10.657 1.00 81.69 104 THR A CA 1
ATOM 831 C C . THR A 1 104 ? 18.879 -9.198 -9.906 1.00 81.69 104 THR A C 1
ATOM 833 O O . THR A 1 104 ? 19.476 -8.393 -9.189 1.00 81.69 104 THR A O 1
ATOM 836 N N . LYS A 1 105 ? 19.360 -10.421 -10.146 1.00 85.00 105 LYS A N 1
ATOM 837 C CA . LYS A 1 105 ? 20.721 -10.818 -9.764 1.00 85.00 105 LYS A CA 1
ATOM 838 C C . LYS A 1 105 ? 21.755 -9.884 -10.414 1.00 85.00 105 LYS A C 1
ATOM 840 O O . LYS A 1 105 ? 21.438 -9.248 -11.421 1.00 85.00 105 LYS A O 1
ATOM 845 N N . PRO A 1 106 ? 22.990 -9.819 -9.881 1.00 87.94 106 PRO A N 1
ATOM 846 C CA . PRO A 1 106 ? 24.061 -9.048 -10.499 1.00 87.94 106 PRO A CA 1
ATOM 847 C C . PRO A 1 106 ? 24.172 -9.350 -11.997 1.00 87.94 106 PRO A C 1
ATOM 849 O O . PRO A 1 106 ? 24.313 -10.508 -12.393 1.00 87.94 106 PRO A O 1
ATOM 852 N N . LEU A 1 107 ? 24.082 -8.306 -12.818 1.00 83.50 107 LEU A N 1
ATOM 853 C CA . LEU A 1 107 ? 24.242 -8.408 -14.262 1.00 83.50 107 LEU A CA 1
ATOM 854 C C . LEU A 1 107 ? 25.713 -8.211 -14.626 1.00 83.50 107 LEU A C 1
ATOM 856 O O . LEU A 1 107 ? 26.437 -7.455 -13.973 1.00 83.50 107 LEU A O 1
ATOM 860 N N . GLY A 1 108 ? 26.152 -8.896 -15.680 1.00 87.88 108 GLY A N 1
ATOM 861 C CA . GLY A 1 108 ? 27.468 -8.656 -16.256 1.00 87.88 108 GLY A CA 1
ATOM 862 C C . GLY A 1 108 ? 27.586 -7.196 -16.681 1.00 87.88 108 GLY A C 1
ATOM 863 O O . GLY A 1 108 ? 26.680 -6.640 -17.302 1.00 87.88 108 GLY A O 1
ATOM 864 N N . ARG A 1 109 ? 28.705 -6.559 -16.343 1.00 84.31 109 ARG A N 1
ATOM 865 C CA . ARG A 1 109 ? 29.032 -5.258 -16.914 1.00 84.31 109 ARG A CA 1
ATOM 866 C C . ARG A 1 109 ? 29.543 -5.517 -18.327 1.00 84.31 109 ARG A C 1
ATOM 868 O O . ARG A 1 109 ? 30.620 -6.086 -18.479 1.00 84.31 109 ARG A O 1
ATOM 875 N N . ASN A 1 110 ? 28.758 -5.152 -19.337 1.00 72.62 110 ASN A N 1
ATOM 876 C CA . ASN A 1 110 ? 29.240 -5.175 -20.715 1.00 72.62 110 ASN A CA 1
ATOM 877 C C . ASN A 1 110 ? 30.445 -4.222 -20.811 1.00 72.62 110 ASN A C 1
ATOM 879 O O . ASN A 1 110 ? 30.368 -3.093 -20.313 1.00 72.62 110 ASN A O 1
ATOM 883 N N . ALA A 1 111 ? 31.556 -4.729 -21.353 1.00 48.72 111 ALA A N 1
ATOM 884 C CA . ALA A 1 111 ? 32.747 -3.948 -21.680 1.00 48.72 111 ALA A CA 1
ATOM 885 C C . ALA A 1 111 ? 32.496 -3.075 -22.914 1.00 48.72 111 ALA A C 1
ATOM 887 O O . ALA A 1 111 ? 31.749 -3.540 -23.807 1.00 48.72 111 ALA A O 1
#

Foldseek 3Di:
DVLQFFDADPVQQKTWGWDQDPDQPDATDTDIDHNVPLVVVCVSSVDVVVSVVVVVVSVVCVVPPDDDDLVCVVVVNDDDDFDADVSNNGRVVVCVVVCVVSDDDDDDDDD

Sequence (111 aa):
GDRFKGVLDRLTDTVHFYQKPIKRGSKAEVIQVPFSDTQQIKEIINDAELFDRLMEDYELLNELIEPLDISRVMAGTQSPMFFGSAMTNFGVQLFLDKFCDMGTKPLGRNA

Mean predicted aligned error: 4.47 Å

Nearest PDB structures (foldseek):
  3vqt-assembly5_B  TM=8.789E-01  e=2.380E-03  Nitratidesulfovibrio vulgari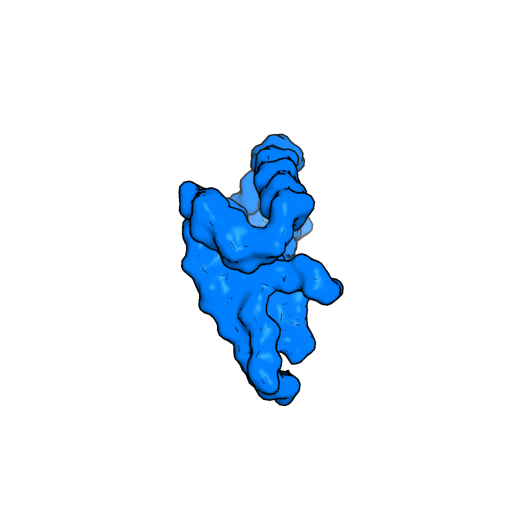s str. 'Miyazaki F'
  3vqt-assembly5_A  TM=8.533E-01  e=2.092E-03  Nitratidesulfovibrio vulgaris str. 'Miyazaki F'
  3vqt-assembly6_C  TM=8.391E-01  e=4.845E-03  Nitratidesulfovibrio vulgaris str. 'Miyazaki F'

pLDDT: mean 91.66, std 7.78, range [48.72, 98.38]

InterPro domains:
  IPR004548 Peptide chain release factor 3 [PTHR43556] (1-109)
  IPR027417 P-loop containing nucleoside triphosphate hydrolase [G3DSA:3.40.50.300] (1-102)
  IPR027417 P-loop containing nucleoside triphosphate hydrolase [SSF52540] (1-102)

Secondary structure (DSSP, 8-state):
-TT--EEEETTTTEEEEEEPPSSTTSPPEEEEEETT-HHHHHHHH--HHHHHHHHHHHHHHHHHSPPP-HHHHHTTSS------BGGGTBSHHHHHHHHHHHPPPPPP---